Protein AF-A0A7V5SCK8-F1 (afdb_monomer)

Radius of gyration: 16.99 Å; Cα contacts (8 Å, |Δi|>4): 218; chains: 1; bounding box: 42×35×66 Å

Mean predicted aligned error: 6.74 Å

Foldseek 3Di:
DDDPDPPPDPPQQQEEEEEEPPADPVLQPLLVVLCVLLVGGYDYDYDDPDDDLVSLLVVQVSCQRHAYEYADEPNLVCVLSNLVSHDLLREAEYAYAYDPPRDPCNVVCSCVSCPPGRYHYDYHSPSVVSNLVRLVSVCVVPVVSVVSSVVSVVVCVVDPD

Solvent-accessible surface area (backbone atoms only — not comparable to full-atom values): 9305 Å² total; per-residue (Å²): 134,85,82,80,75,83,83,84,70,84,80,71,46,51,33,35,39,37,32,44,86,84,55,65,71,72,66,43,49,53,28,54,50,53,35,54,76,64,68,52,51,62,47,78,46,70,51,63,92,74,80,41,72,72,56,42,40,53,49,27,61,77,45,66,82,19,33,34,41,33,44,32,35,92,61,46,84,51,48,46,60,45,58,71,50,33,59,84,84,40,52,36,35,40,31,36,40,75,52,100,81,52,58,92,61,46,63,60,49,54,53,60,60,40,63,92,55,79,62,45,74,44,55,71,70,33,27,60,56,47,41,54,49,45,46,55,58,43,27,81,76,41,66,70,41,47,57,48,50,50,52,52,54,53,51,50,70,75,53,71,132

Secondary structure (DSSP, 8-state):
-------------SEEEEE-TTS-GGGGHHHHHHHHHTT--EEEEEPPSS--HHHHHHHHHHHTTSEEEEEESGGGGGHHHHHHHS-TTS-EEEEE---TT--TTHHHHHHHHTTTS-EEE--TT-HHHHHHHHHHHHHTT-THHHHHHHHHHHHHHHS--

Nearest PDB structures (foldseek):
  2ywx-assembly1_A  TM=8.558E-01  e=8.120E-05  Methanocaldococcus jannaschii
  3rg8-assembly1_C  TM=7.339E-01  e=2.553E-04  Treponema denticola
  5c5d-assembly1_D  TM=7.367E-01  e=3.893E-04  Treponema 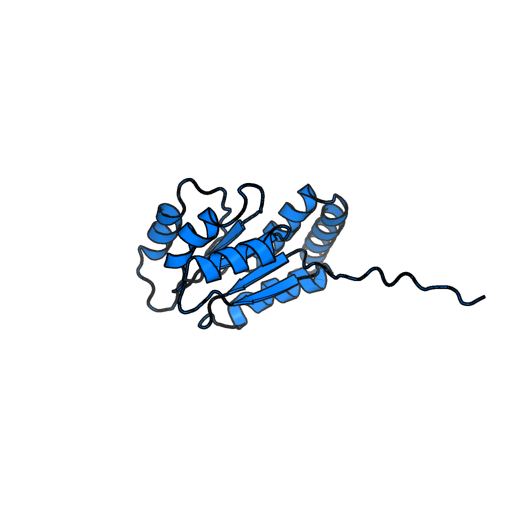denticola ATCC 35405
  7ale-assembly1_A  TM=6.369E-01  e=2.106E-03  Homo sapiens
  1bmt-assembly1_B  TM=4.490E-01  e=9.984E-02  Escherichia coli

pLDDT: mean 85.57, std 13.86, range [37.09, 97.25]

Sequence (161 aa):
MPKTRYLCLMTRSEVVILQEPALDPGALDEVRSILSQMGIVYREETLPALPSLAALHRLAESVSQSVCIVCAGRSAHVLPTLAASISPQQPLIIMPCPGPNAPETYLDTVFDAMRGYPVAYTRPFDAQGAALLAVHLLVGRHPSYADILSAFVQKKYLQPA

Structure (mmCIF, N/CA/C/O backbone):
data_AF-A0A7V5SCK8-F1
#
_entry.id   AF-A0A7V5SCK8-F1
#
loop_
_atom_site.group_PDB
_atom_site.id
_atom_site.type_symbol
_atom_site.label_atom_id
_atom_site.label_alt_id
_atom_site.label_comp_id
_atom_site.label_asym_id
_atom_site.label_entity_id
_atom_site.label_seq_id
_atom_site.pdbx_PDB_ins_code
_atom_site.Cartn_x
_atom_site.Cartn_y
_atom_site.Cartn_z
_atom_site.occupancy
_atom_site.B_iso_or_equiv
_atom_site.auth_seq_id
_atom_site.auth_comp_id
_atom_site.auth_asym_id
_atom_site.auth_atom_id
_atom_site.pdbx_PDB_model_num
ATOM 1 N N . MET A 1 1 ? 9.107 17.103 45.663 1.00 42.25 1 MET A N 1
ATOM 2 C CA . MET A 1 1 ? 9.021 15.906 44.797 1.00 42.25 1 MET A CA 1
ATOM 3 C C . MET A 1 1 ? 8.605 16.347 43.399 1.00 42.25 1 MET A C 1
ATOM 5 O O . MET A 1 1 ? 7.500 16.863 43.269 1.00 42.25 1 MET A O 1
ATOM 9 N N . PRO A 1 2 ? 9.468 16.250 42.377 1.00 42.53 2 PRO A N 1
ATOM 10 C CA . PRO A 1 2 ? 9.085 16.609 41.018 1.00 42.53 2 PRO A CA 1
ATOM 11 C C . PRO A 1 2 ? 8.225 15.493 40.406 1.00 42.53 2 PRO A C 1
ATOM 13 O O . PRO A 1 2 ? 8.567 14.316 40.489 1.00 42.53 2 PRO A O 1
ATOM 16 N N . LYS A 1 3 ? 7.084 15.870 39.816 1.00 41.88 3 LYS A N 1
ATOM 17 C CA . LYS A 1 3 ? 6.218 14.976 39.038 1.00 41.88 3 LYS A CA 1
ATOM 18 C C . LYS A 1 3 ? 6.927 14.631 37.728 1.00 41.88 3 LYS A C 1
ATOM 20 O O . LYS A 1 3 ? 6.998 15.471 36.831 1.00 41.88 3 LYS A O 1
ATOM 25 N N . THR A 1 4 ? 7.436 13.410 37.618 1.00 39.47 4 THR A N 1
ATOM 26 C CA . THR A 1 4 ? 7.935 12.851 36.359 1.00 39.47 4 THR A CA 1
ATOM 27 C C . THR A 1 4 ? 6.775 12.785 35.369 1.00 39.47 4 THR A C 1
ATOM 29 O O . THR A 1 4 ? 5.841 12.003 35.534 1.00 39.47 4 THR A O 1
ATOM 32 N N . ARG A 1 5 ? 6.796 13.661 34.362 1.00 41.28 5 ARG A N 1
ATOM 33 C CA . ARG A 1 5 ? 5.895 13.574 33.212 1.00 41.28 5 ARG A CA 1
ATOM 34 C C . ARG A 1 5 ? 6.319 12.350 32.404 1.00 41.28 5 ARG A C 1
ATOM 36 O O . ARG A 1 5 ? 7.431 12.324 31.885 1.00 41.28 5 ARG A O 1
ATOM 43 N N . TYR A 1 6 ? 5.452 11.348 32.313 1.00 38.72 6 TYR A N 1
ATOM 44 C CA . TYR A 1 6 ? 5.615 10.260 31.356 1.00 38.72 6 TYR A CA 1
ATOM 45 C C . TYR A 1 6 ? 5.483 10.850 29.946 1.00 38.72 6 TYR A C 1
ATOM 47 O O . TYR A 1 6 ? 4.380 11.088 29.461 1.00 38.72 6 TYR A O 1
ATOM 55 N N . LEU A 1 7 ? 6.617 11.130 29.305 1.00 37.09 7 LEU A N 1
ATOM 56 C CA . LEU A 1 7 ? 6.711 11.327 27.861 1.00 37.09 7 LEU A CA 1
ATOM 57 C C . LEU A 1 7 ? 6.476 9.965 27.194 1.00 37.09 7 LEU A C 1
ATOM 59 O O . LEU A 1 7 ? 7.408 9.262 26.818 1.00 37.09 7 LEU A O 1
ATOM 63 N N . CYS A 1 8 ? 5.213 9.556 27.102 1.00 40.47 8 CYS A N 1
ATOM 64 C CA . CYS A 1 8 ? 4.800 8.525 26.162 1.00 40.47 8 CYS A CA 1
ATOM 65 C C . CYS A 1 8 ? 4.703 9.207 24.800 1.00 40.47 8 CYS A C 1
ATOM 67 O O . CYS A 1 8 ? 3.715 9.885 24.562 1.00 40.47 8 CYS A O 1
ATOM 69 N N . LEU A 1 9 ? 5.750 9.136 23.975 1.00 39.69 9 LEU A N 1
ATOM 70 C CA . LEU A 1 9 ? 5.723 9.556 22.566 1.00 39.69 9 LEU A CA 1
ATOM 71 C C . LEU A 1 9 ? 6.992 9.053 21.856 1.00 39.69 9 LEU A C 1
ATOM 73 O O . LEU A 1 9 ? 7.838 9.815 21.403 1.00 39.69 9 LEU A O 1
ATOM 77 N N . MET A 1 10 ? 7.126 7.730 21.745 1.00 37.72 10 MET A N 1
ATOM 78 C CA . MET A 1 10 ? 7.675 7.184 20.505 1.00 37.72 10 MET A CA 1
ATOM 79 C C . MET A 1 10 ? 6.491 7.095 19.544 1.00 37.72 10 MET A C 1
ATOM 81 O O . MET A 1 10 ? 5.751 6.114 19.559 1.00 37.72 10 MET A O 1
ATOM 85 N N . THR A 1 11 ? 6.243 8.170 18.795 1.00 50.34 11 THR A N 1
ATOM 86 C CA . THR A 1 11 ? 5.201 8.263 17.762 1.00 50.34 11 THR A CA 1
ATOM 87 C C . THR A 1 11 ? 5.520 7.263 16.660 1.00 50.34 11 THR A C 1
ATOM 89 O O . THR A 1 11 ? 6.209 7.557 15.685 1.00 50.34 11 THR A O 1
ATOM 92 N N . ARG A 1 12 ? 5.058 6.029 16.834 1.00 71.25 12 ARG A N 1
ATOM 93 C CA . ARG A 1 12 ? 5.092 5.030 15.777 1.00 71.25 12 ARG A CA 1
ATOM 94 C C . ARG A 1 12 ? 4.076 5.453 14.723 1.00 71.25 12 ARG A C 1
ATOM 96 O O . ARG A 1 12 ? 2.908 5.620 15.053 1.00 71.25 12 ARG A O 1
ATOM 103 N N . SER A 1 13 ? 4.515 5.655 13.482 1.00 79.12 13 SER A N 1
ATOM 104 C CA . SER A 1 13 ? 3.589 5.989 12.396 1.00 79.12 13 SER A CA 1
ATOM 105 C C . SER A 1 13 ? 2.625 4.828 12.172 1.00 79.12 13 SER A C 1
ATOM 107 O O . SER A 1 13 ? 3.046 3.680 12.011 1.00 79.12 13 SER A O 1
ATOM 109 N N . GLU A 1 14 ? 1.337 5.129 12.158 1.00 91.38 14 GLU A N 1
ATOM 110 C CA . GLU A 1 14 ? 0.260 4.167 11.938 1.00 91.38 14 GLU A CA 1
ATOM 111 C C . GLU A 1 14 ? 0.171 3.801 10.458 1.00 91.38 14 GLU A C 1
ATOM 113 O O . GLU A 1 14 ? -0.026 2.636 10.110 1.00 91.38 14 GLU A O 1
ATOM 118 N N . VAL A 1 15 ? 0.409 4.793 9.597 1.00 95.19 15 VAL A N 1
ATOM 119 C CA . VAL A 1 15 ? 0.482 4.648 8.144 1.00 95.19 15 VAL A CA 1
ATOM 120 C C . VAL A 1 15 ? 1.874 5.042 7.659 1.00 95.19 15 VAL A C 1
ATOM 122 O O . VAL A 1 15 ? 2.454 6.030 8.113 1.00 95.19 15 VAL A O 1
ATOM 125 N N . VAL A 1 16 ? 2.421 4.272 6.724 1.00 95.62 16 VAL A N 1
ATOM 126 C CA . VAL A 1 16 ? 3.634 4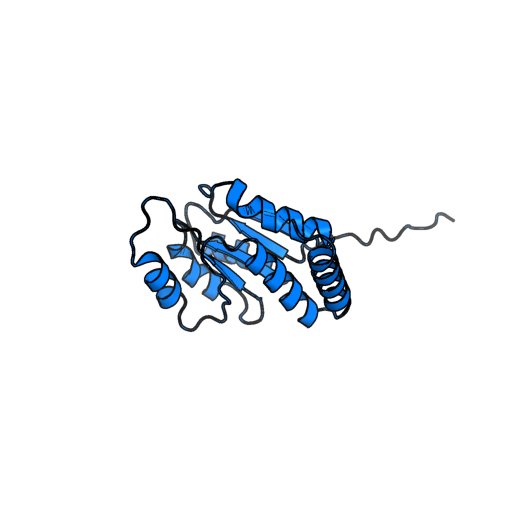.641 5.989 1.00 95.62 16 VAL A CA 1
ATOM 127 C C . VAL A 1 16 ? 3.294 4.721 4.513 1.00 95.62 16 VAL A C 1
ATOM 129 O O . VAL A 1 16 ? 2.776 3.765 3.935 1.00 95.62 16 VAL A O 1
ATOM 132 N N . ILE A 1 17 ? 3.594 5.864 3.910 1.00 95.25 17 ILE A N 1
ATOM 133 C CA . ILE A 1 17 ? 3.422 6.092 2.480 1.00 95.25 17 ILE A CA 1
ATOM 134 C C . ILE A 1 17 ? 4.774 5.840 1.816 1.00 95.25 17 ILE A C 1
ATOM 136 O O . ILE A 1 17 ? 5.729 6.582 2.036 1.00 95.25 17 ILE A O 1
ATOM 140 N N . LEU A 1 18 ? 4.859 4.771 1.033 1.00 93.44 18 LEU A N 1
ATOM 141 C CA . LEU A 1 18 ? 6.016 4.425 0.222 1.00 93.44 18 LEU A CA 1
ATOM 142 C C . LEU A 1 18 ? 5.844 5.045 -1.160 1.00 93.44 18 LEU A C 1
ATOM 144 O O . LEU A 1 18 ? 4.955 4.654 -1.918 1.00 93.44 18 LEU A O 1
ATOM 148 N N . GLN A 1 19 ? 6.695 6.010 -1.486 1.00 91.00 19 GLN A N 1
ATOM 149 C CA . GLN A 1 19 ? 6.638 6.739 -2.751 1.00 91.00 19 GLN A CA 1
ATOM 150 C C . GLN A 1 19 ? 7.902 6.536 -3.569 1.00 91.00 19 GLN A C 1
ATOM 152 O O . GLN A 1 19 ? 8.990 6.359 -3.027 1.00 91.00 19 GLN A O 1
ATOM 157 N N . GLU A 1 20 ? 7.786 6.580 -4.889 1.00 86.06 20 GLU A N 1
ATOM 158 C CA . GLU A 1 20 ? 8.972 6.612 -5.734 1.00 86.06 20 GLU A CA 1
ATOM 159 C C . GLU A 1 20 ? 9.573 8.025 -5.821 1.00 86.06 20 GLU A C 1
ATOM 161 O O . GLU A 1 20 ? 8.830 9.003 -5.769 1.00 86.06 20 GLU A O 1
ATOM 166 N N . PRO A 1 21 ? 10.901 8.166 -6.005 1.00 79.12 21 PRO A N 1
ATOM 167 C CA . PRO A 1 21 ? 11.550 9.480 -6.068 1.00 79.12 21 PRO A CA 1
ATOM 168 C C . PRO A 1 21 ? 11.020 10.407 -7.172 1.00 79.12 21 PRO A C 1
ATOM 170 O O . PRO A 1 21 ? 11.156 11.620 -7.072 1.00 79.12 21 PRO A O 1
ATOM 173 N N . ALA A 1 22 ? 10.484 9.829 -8.249 1.00 79.44 22 ALA A N 1
ATOM 174 C CA . ALA A 1 22 ? 10.016 10.551 -9.430 1.00 79.44 22 ALA A CA 1
ATOM 175 C C . ALA A 1 22 ? 8.489 10.734 -9.465 1.00 79.44 22 ALA A C 1
ATOM 177 O O . ALA A 1 22 ? 7.963 11.156 -10.495 1.00 79.44 22 ALA A O 1
ATOM 178 N N . LEU A 1 23 ? 7.783 10.379 -8.385 1.00 82.88 23 LEU A N 1
ATOM 179 C CA . LEU A 1 23 ? 6.340 10.560 -8.299 1.00 82.88 23 LEU A CA 1
ATOM 180 C C . LEU A 1 23 ? 6.019 12.055 -8.254 1.00 82.88 23 LEU A C 1
ATOM 182 O O . LEU A 1 23 ? 6.694 12.807 -7.551 1.00 82.88 23 LEU A O 1
ATOM 186 N N . ASP A 1 24 ? 4.975 12.471 -8.968 1.00 79.69 24 ASP A N 1
ATOM 187 C CA . ASP A 1 24 ? 4.422 13.814 -8.807 1.00 79.69 24 ASP A CA 1
ATOM 188 C C . ASP A 1 24 ? 3.976 14.002 -7.345 1.00 79.69 24 ASP A C 1
ATOM 190 O O . ASP A 1 24 ? 3.101 13.257 -6.885 1.00 79.69 24 ASP A O 1
ATOM 194 N N . PRO A 1 25 ? 4.537 14.979 -6.606 1.00 74.25 25 PRO A N 1
ATOM 195 C CA . PRO A 1 25 ? 4.131 15.252 -5.235 1.00 74.25 25 PRO A CA 1
ATOM 196 C C . PRO A 1 25 ? 2.619 15.464 -5.088 1.00 74.25 25 PRO A C 1
ATOM 198 O O . PRO A 1 25 ? 2.063 15.078 -4.057 1.00 74.25 25 PRO A O 1
ATOM 201 N N . GLY A 1 26 ? 1.951 16.008 -6.114 1.00 82.44 26 GLY A N 1
ATOM 202 C CA . GLY A 1 26 ? 0.508 16.261 -6.111 1.00 82.44 26 GLY A CA 1
ATOM 203 C C . GLY A 1 26 ? -0.348 14.994 -6.018 1.00 82.44 26 GLY A C 1
ATOM 204 O O . GLY A 1 26 ? -1.443 15.031 -5.459 1.00 82.44 26 GLY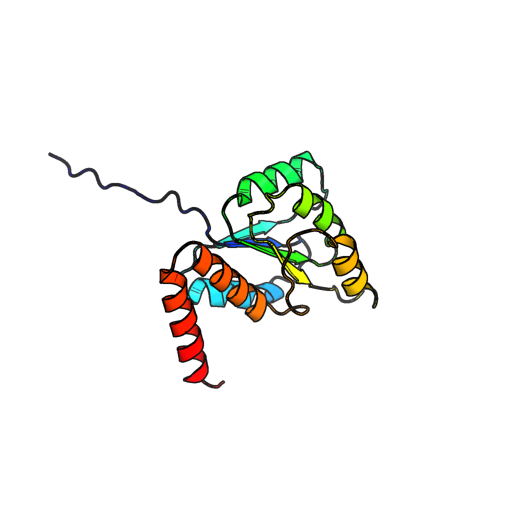 A O 1
ATOM 205 N N . ALA A 1 27 ? 0.168 13.840 -6.458 1.00 83.00 27 ALA A N 1
ATOM 206 C CA . ALA A 1 27 ? -0.549 12.561 -6.390 1.00 83.00 27 ALA A CA 1
ATOM 207 C C . ALA A 1 27 ? -0.829 12.094 -4.947 1.00 83.00 27 ALA A C 1
ATOM 209 O O . ALA A 1 27 ? -1.659 11.213 -4.726 1.00 83.00 27 ALA A O 1
ATOM 210 N N . LEU A 1 28 ? -0.136 12.673 -3.961 1.00 89.81 28 LEU A N 1
ATOM 211 C CA . LEU A 1 28 ? -0.241 12.320 -2.546 1.00 89.81 28 LEU A CA 1
ATOM 212 C C . LEU A 1 28 ? -0.925 13.379 -1.681 1.00 89.81 28 LEU A C 1
ATOM 214 O O . LEU A 1 28 ? -1.190 13.111 -0.507 1.00 89.81 28 LEU A O 1
ATOM 218 N N . ASP A 1 29 ? -1.237 14.556 -2.228 1.00 92.50 29 ASP A N 1
ATOM 219 C CA . ASP A 1 29 ? -1.835 15.654 -1.459 1.00 92.50 29 ASP A CA 1
ATOM 220 C C . ASP A 1 29 ? -3.147 15.241 -0.797 1.00 92.50 29 ASP A C 1
ATOM 222 O O . ASP A 1 29 ? -3.389 15.544 0.374 1.00 92.50 29 ASP A O 1
ATOM 226 N N . GLU A 1 30 ? -3.971 14.485 -1.516 1.00 93.44 30 GLU A N 1
ATOM 227 C CA . GLU A 1 30 ? -5.233 13.999 -0.977 1.00 93.44 30 GLU A CA 1
ATOM 228 C C . GLU A 1 30 ? -5.022 12.946 0.124 1.00 93.44 30 GLU A C 1
ATOM 230 O O . GLU A 1 30 ? -5.693 13.017 1.156 1.00 93.44 30 GLU A O 1
ATOM 235 N N . VAL A 1 31 ? -4.036 12.045 -0.011 1.00 95.56 31 VAL A N 1
ATOM 236 C CA . VAL A 1 31 ? -3.685 11.086 1.057 1.00 95.56 31 VAL A CA 1
ATOM 237 C C . VAL A 1 31 ? -3.270 11.834 2.320 1.00 95.56 31 VAL A C 1
ATOM 239 O O . VAL A 1 31 ? -3.821 11.591 3.397 1.00 95.56 31 VAL A O 1
ATOM 242 N N . ARG A 1 32 ? -2.336 12.784 2.186 1.00 95.44 32 ARG A N 1
ATOM 243 C CA . ARG A 1 32 ? -1.862 13.621 3.294 1.00 95.44 32 ARG A CA 1
ATOM 244 C C . ARG A 1 32 ? -3.012 14.358 3.961 1.00 95.44 32 ARG A C 1
ATOM 246 O O . ARG A 1 32 ? -3.126 14.345 5.188 1.00 95.44 32 ARG A O 1
ATOM 253 N N . SER A 1 33 ? -3.865 14.990 3.158 1.00 95.44 33 SER A N 1
ATOM 254 C CA . SER A 1 33 ?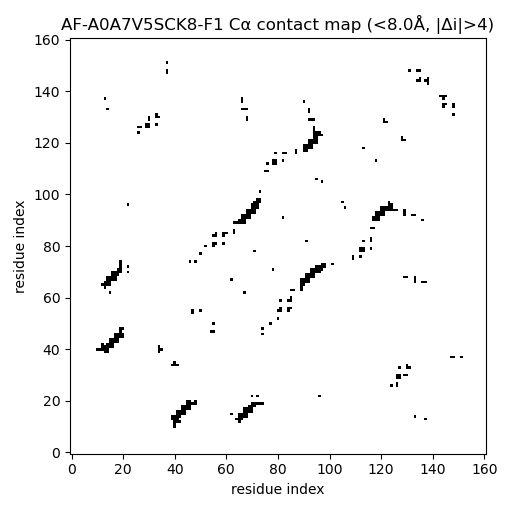 -4.995 15.784 3.633 1.00 95.44 33 SER A CA 1
ATOM 255 C C . SER A 1 33 ? -5.975 14.934 4.437 1.00 95.44 33 SER A C 1
ATOM 257 O O . SER A 1 33 ? -6.31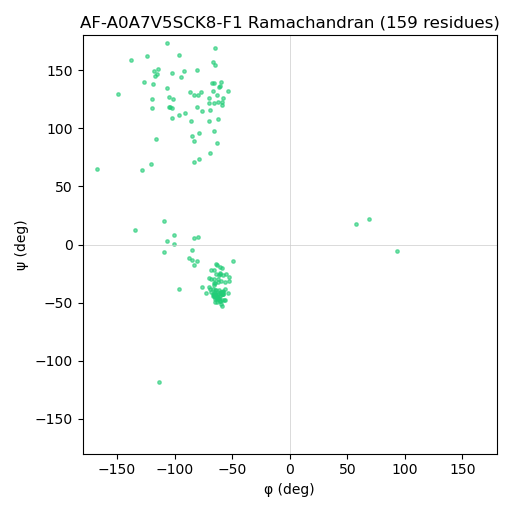8 15.300 5.560 1.00 95.44 33 SER A O 1
ATOM 259 N N . ILE A 1 34 ? -6.373 13.769 3.922 1.00 95.56 34 ILE A N 1
ATOM 260 C CA . ILE A 1 34 ? -7.332 12.879 4.589 1.00 95.56 34 ILE A CA 1
ATOM 261 C C . ILE A 1 34 ? -6.760 12.336 5.898 1.00 95.56 34 ILE A C 1
ATOM 263 O O . ILE A 1 34 ? -7.413 12.447 6.937 1.00 95.56 34 ILE A O 1
ATOM 267 N N . LEU A 1 35 ? -5.535 11.800 5.874 1.00 96.38 35 LEU A N 1
ATOM 268 C CA . LEU A 1 35 ? -4.899 11.259 7.078 1.00 96.38 35 LEU A CA 1
ATOM 269 C C . LEU A 1 35 ? -4.724 12.345 8.149 1.00 96.38 35 LEU A C 1
ATOM 271 O O . LEU A 1 35 ? -5.023 12.106 9.318 1.00 96.38 35 LEU A O 1
ATOM 275 N N . SER A 1 36 ? -4.341 13.562 7.748 1.00 95.25 36 SER A N 1
ATOM 276 C CA . SER A 1 36 ? -4.205 14.702 8.667 1.00 95.25 36 SER A CA 1
ATOM 277 C C . SER A 1 36 ? -5.553 15.147 9.244 1.00 95.25 36 SER A C 1
ATOM 279 O O . SER A 1 36 ? -5.648 15.399 10.442 1.00 95.25 36 SER A O 1
ATOM 281 N N . GLN A 1 37 ? -6.612 15.208 8.427 1.00 93.88 37 GLN A N 1
ATOM 282 C CA . GLN A 1 37 ? -7.966 15.557 8.883 1.00 93.88 37 GLN A CA 1
ATOM 283 C C . GLN A 1 37 ? -8.528 14.548 9.891 1.00 93.88 37 GLN A C 1
ATOM 285 O O . GLN A 1 37 ? -9.288 14.927 10.780 1.00 93.88 37 GLN A O 1
ATOM 290 N N . MET A 1 38 ? -8.151 13.278 9.755 1.00 94.50 38 MET A N 1
ATOM 291 C CA . MET A 1 38 ? -8.513 12.202 10.677 1.00 94.50 38 MET A CA 1
ATOM 292 C C . MET A 1 38 ? -7.579 12.098 11.894 1.00 94.50 38 MET A C 1
ATOM 294 O O . MET A 1 38 ? -7.831 11.282 12.778 1.00 94.50 38 MET A O 1
ATOM 298 N N . GLY A 1 39 ? -6.511 12.902 11.958 1.00 93.94 39 GLY A N 1
ATOM 299 C CA . GLY A 1 39 ? -5.531 12.864 13.046 1.00 93.94 39 GLY A CA 1
ATOM 300 C C . GLY A 1 39 ? -4.661 11.603 13.070 1.00 93.94 39 GLY A C 1
ATOM 301 O O . GLY A 1 39 ? -4.125 11.267 14.122 1.00 93.94 39 GLY A O 1
ATOM 302 N N . ILE A 1 40 ? -4.526 10.906 11.938 1.00 94.81 40 ILE A N 1
ATOM 303 C CA . ILE A 1 40 ? -3.719 9.687 11.812 1.00 94.81 40 ILE A CA 1
ATOM 304 C C . ILE A 1 40 ? -2.247 10.067 11.671 1.00 94.81 40 ILE A C 1
ATOM 306 O O . ILE A 1 40 ? -1.884 10.864 10.803 1.00 94.81 40 ILE A O 1
ATOM 310 N N . VAL A 1 41 ? -1.375 9.475 12.487 1.00 94.19 41 VAL A N 1
ATOM 311 C CA . VAL A 1 41 ? 0.071 9.694 12.397 1.00 94.19 41 VAL A CA 1
ATOM 312 C C . VAL A 1 41 ? 0.621 8.910 11.211 1.00 94.19 41 VAL A C 1
ATOM 314 O O . VAL A 1 41 ? 0.651 7.677 11.219 1.00 94.19 41 VAL A O 1
ATOM 317 N N . TYR A 1 42 ? 1.127 9.618 10.207 1.00 95.25 42 TYR A N 1
ATOM 318 C CA . TYR A 1 42 ? 1.781 9.012 9.053 1.00 95.25 42 TYR A CA 1
ATOM 319 C C . TYR A 1 42 ? 3.194 9.552 8.850 1.00 95.25 42 TYR A C 1
ATOM 321 O O . TYR A 1 42 ? 3.570 10.595 9.385 1.00 95.25 42 TYR A O 1
ATOM 329 N N . ARG A 1 43 ? 3.992 8.816 8.079 1.00 94.19 43 ARG A N 1
ATOM 330 C CA . ARG A 1 43 ? 5.250 9.311 7.514 1.00 94.19 43 ARG A CA 1
ATOM 331 C C . ARG A 1 43 ? 5.387 8.851 6.074 1.00 94.19 43 ARG A C 1
ATOM 333 O O . ARG A 1 43 ? 4.783 7.855 5.675 1.00 94.19 43 ARG A O 1
ATOM 340 N N . GLU A 1 44 ? 6.211 9.559 5.326 1.00 93.00 44 GLU A N 1
ATOM 341 C CA . GLU A 1 44 ? 6.541 9.212 3.953 1.00 93.00 44 GLU A CA 1
ATOM 342 C C . GLU A 1 44 ? 7.966 8.662 3.904 1.00 93.00 44 GLU A C 1
ATOM 344 O O . GLU A 1 44 ? 8.876 9.221 4.517 1.00 93.00 44 GLU A O 1
ATOM 349 N N . GLU A 1 45 ? 8.162 7.565 3.182 1.00 91.62 45 GLU A N 1
ATOM 350 C CA . GLU A 1 45 ? 9.480 7.011 2.891 1.00 91.62 45 GLU A CA 1
ATOM 351 C C . GLU A 1 45 ? 9.620 6.829 1.381 1.00 91.62 45 GLU A C 1
ATOM 353 O O . GLU A 1 45 ? 8.687 6.426 0.683 1.00 91.62 45 GLU A O 1
ATOM 358 N N . THR A 1 46 ? 10.800 7.144 0.857 1.00 88.44 46 THR A N 1
ATOM 359 C CA . THR A 1 46 ? 11.080 6.963 -0.563 1.00 88.44 46 THR A CA 1
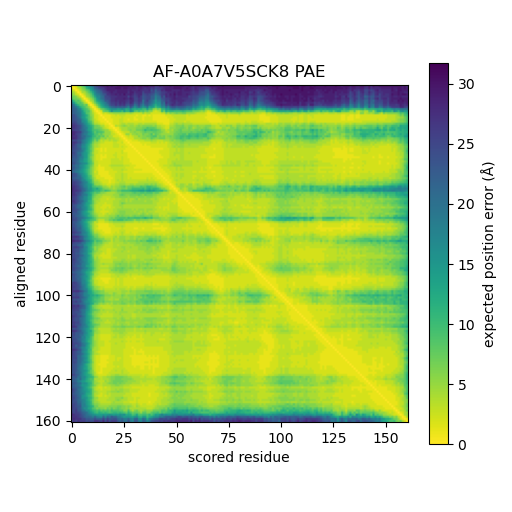ATOM 360 C C . THR A 1 46 ? 11.562 5.538 -0.813 1.00 88.44 46 THR A C 1
ATOM 362 O O . THR A 1 46 ? 12.477 5.052 -0.145 1.00 88.44 46 THR A O 1
ATOM 365 N N . LEU A 1 47 ? 10.982 4.869 -1.807 1.00 86.56 47 LEU A N 1
ATOM 366 C CA . LEU A 1 47 ? 11.475 3.590 -2.296 1.00 86.56 47 LEU A CA 1
ATOM 367 C C . LEU A 1 47 ? 12.919 3.745 -2.804 1.00 86.56 47 LEU A C 1
ATOM 369 O O . LEU A 1 47 ? 13.247 4.744 -3.453 1.00 86.56 47 LEU A O 1
ATOM 373 N N . PRO A 1 48 ? 13.799 2.766 -2.539 1.00 79.81 48 PRO A N 1
ATOM 374 C CA . PRO A 1 48 ? 15.184 2.843 -2.974 1.00 79.81 48 PRO A CA 1
ATOM 375 C C . PRO A 1 48 ? 15.260 2.885 -4.505 1.00 79.81 48 PRO A C 1
ATOM 377 O O . PRO A 1 48 ? 14.814 1.959 -5.177 1.00 79.81 48 PRO A O 1
ATOM 380 N N . ALA A 1 49 ? 15.880 3.937 -5.049 1.00 71.06 49 ALA A N 1
ATOM 381 C CA . ALA A 1 49 ? 16.081 4.097 -6.494 1.00 71.06 49 ALA A CA 1
ATOM 382 C C . ALA A 1 49 ? 16.911 2.953 -7.107 1.00 71.06 49 ALA A C 1
ATOM 384 O O . ALA A 1 49 ? 16.714 2.580 -8.260 1.00 71.06 49 ALA A O 1
ATOM 385 N N . LEU A 1 50 ? 17.830 2.395 -6.314 1.00 78.44 50 LEU A N 1
ATOM 386 C CA . LEU A 1 50 ? 18.588 1.185 -6.617 1.00 78.44 50 LEU A CA 1
ATOM 387 C C . LEU A 1 50 ? 18.203 0.118 -5.584 1.00 78.44 50 LEU A C 1
ATOM 389 O O . LEU A 1 50 ? 18.792 0.076 -4.496 1.00 78.44 50 LEU A O 1
ATOM 393 N N . PRO A 1 51 ? 17.181 -0.706 -5.865 1.00 75.00 51 PRO A N 1
ATOM 394 C CA . PRO A 1 51 ? 16.724 -1.712 -4.923 1.00 75.00 51 PRO A CA 1
ATOM 395 C C . PRO A 1 51 ? 17.816 -2.767 -4.721 1.00 75.00 51 PRO A C 1
ATOM 397 O O . PRO A 1 51 ? 18.245 -3.442 -5.653 1.00 75.00 51 PRO A O 1
ATOM 400 N N . SER A 1 52 ? 18.253 -2.930 -3.475 1.00 84.00 52 SER A N 1
ATOM 401 C CA . SER A 1 52 ? 19.002 -4.107 -3.029 1.00 84.00 52 SER A CA 1
ATOM 402 C C . SER A 1 52 ? 18.158 -4.859 -2.013 1.00 84.00 52 SER A C 1
ATOM 404 O O . SER A 1 52 ? 17.384 -4.237 -1.282 1.00 84.00 52 SER A O 1
ATOM 406 N N . LEU A 1 53 ? 18.330 -6.180 -1.914 1.00 81.25 53 LEU A N 1
ATOM 407 C CA . LEU A 1 53 ? 17.633 -6.979 -0.900 1.00 81.25 53 LEU A CA 1
ATOM 408 C C . LEU A 1 53 ? 17.859 -6.412 0.507 1.00 81.25 53 LEU A C 1
ATOM 410 O O . LEU A 1 53 ? 16.912 -6.258 1.264 1.00 81.25 53 LEU A O 1
ATOM 414 N N . ALA A 1 54 ? 19.084 -5.991 0.830 1.00 86.06 54 ALA A N 1
ATOM 415 C CA . ALA A 1 54 ? 19.394 -5.378 2.120 1.00 86.06 54 ALA A CA 1
ATOM 416 C C . ALA A 1 54 ? 18.690 -4.025 2.346 1.00 86.06 54 ALA A C 1
ATOM 418 O O . ALA A 1 54 ? 18.372 -3.678 3.483 1.00 86.06 54 ALA A O 1
ATOM 419 N N . ALA A 1 55 ? 18.468 -3.224 1.299 1.00 85.19 55 ALA A N 1
ATOM 420 C CA . ALA A 1 55 ? 17.698 -1.984 1.417 1.00 85.19 55 ALA A CA 1
ATOM 421 C C . ALA A 1 55 ? 16.200 -2.268 1.600 1.00 85.19 55 ALA A C 1
ATOM 423 O O . ALA A 1 55 ? 15.567 -1.648 2.448 1.00 85.19 55 ALA A O 1
ATOM 424 N N . LEU A 1 56 ? 15.657 -3.235 0.857 1.00 85.31 56 LEU A N 1
ATOM 425 C CA . LEU A 1 56 ? 14.247 -3.619 0.943 1.00 85.31 56 LEU A CA 1
ATOM 426 C C . LEU A 1 56 ? 13.913 -4.327 2.259 1.00 85.31 56 LEU A C 1
ATOM 428 O O . LEU A 1 56 ? 12.869 -4.047 2.834 1.00 85.31 56 LEU A O 1
ATOM 432 N N . HIS A 1 57 ? 14.812 -5.157 2.792 1.00 85.50 57 HIS A N 1
ATOM 433 C CA . HIS A 1 57 ? 14.653 -5.746 4.123 1.00 85.50 57 HIS A CA 1
ATOM 434 C C . HIS A 1 57 ? 14.650 -4.683 5.222 1.00 85.50 57 HIS A C 1
ATOM 436 O O . HIS A 1 57 ? 13.755 -4.686 6.059 1.00 85.50 57 HIS A O 1
ATOM 442 N N . ARG A 1 58 ? 15.584 -3.724 5.184 1.00 86.94 58 ARG A N 1
ATOM 443 C CA . ARG A 1 58 ? 15.595 -2.608 6.148 1.00 86.94 58 ARG A CA 1
ATOM 444 C C . ARG A 1 58 ? 14.330 -1.758 6.065 1.00 86.94 58 ARG A C 1
ATOM 446 O O . ARG A 1 58 ? 13.812 -1.339 7.095 1.00 86.94 58 ARG A O 1
ATOM 453 N N . LEU A 1 59 ? 13.826 -1.528 4.852 1.00 87.62 59 LEU A N 1
ATOM 454 C CA . LEU A 1 59 ? 12.549 -0.855 4.647 1.00 87.62 59 LEU A CA 1
ATOM 455 C C . LEU A 1 59 ? 11.398 -1.673 5.247 1.00 87.62 59 LEU A C 1
ATOM 457 O O . LEU A 1 59 ? 10.619 -1.146 6.028 1.00 87.62 59 LEU A O 1
ATOM 461 N N . ALA A 1 60 ? 11.314 -2.972 4.953 1.00 86.38 60 ALA A N 1
ATOM 462 C CA . ALA A 1 60 ? 10.283 -3.853 5.501 1.00 86.38 60 ALA A CA 1
ATOM 463 C C . ALA A 1 60 ? 10.296 -3.887 7.042 1.00 86.38 60 ALA A C 1
ATOM 465 O O . ALA A 1 60 ? 9.244 -3.832 7.680 1.00 86.38 60 ALA A O 1
ATOM 466 N N . GLU A 1 61 ? 11.480 -3.902 7.655 1.00 86.06 61 GLU A N 1
ATOM 467 C CA . GLU A 1 61 ? 11.641 -3.811 9.109 1.00 86.06 61 GLU A CA 1
ATOM 468 C C . GLU A 1 61 ? 11.141 -2.468 9.664 1.00 86.06 61 GLU A C 1
ATOM 470 O O . GLU A 1 61 ? 10.416 -2.455 10.669 1.00 86.06 61 GLU A O 1
ATOM 475 N N . SER A 1 62 ? 11.459 -1.349 8.994 1.00 85.94 62 SER A N 1
ATOM 476 C CA . SER A 1 62 ? 11.024 -0.005 9.411 1.00 85.94 62 SER A CA 1
ATOM 477 C C . SER A 1 62 ? 9.497 0.138 9.395 1.00 85.94 62 SER A C 1
ATOM 479 O O . SER A 1 62 ? 8.929 0.872 10.215 1.00 85.94 62 SER A O 1
ATOM 481 N N . VAL A 1 63 ? 8.817 -0.600 8.512 1.00 87.31 63 VAL A N 1
ATOM 482 C CA . VAL A 1 63 ? 7.362 -0.528 8.320 1.00 87.31 63 VAL A CA 1
ATOM 483 C C . VAL A 1 63 ? 6.561 -1.650 8.995 1.00 87.31 63 VAL A C 1
ATOM 485 O O . VAL A 1 63 ? 5.334 -1.620 8.944 1.00 87.31 63 VAL A O 1
ATOM 488 N N . SER A 1 64 ? 7.222 -2.577 9.697 1.00 78.62 64 SER A N 1
ATOM 489 C CA . SER A 1 64 ? 6.697 -3.855 10.236 1.00 78.62 64 SER A CA 1
ATOM 490 C C . SER A 1 64 ? 5.376 -3.838 11.031 1.00 78.62 64 SER A C 1
ATOM 492 O O . SER A 1 64 ? 4.787 -4.890 11.275 1.00 78.62 64 SER A O 1
ATOM 494 N N . GLN A 1 65 ? 4.889 -2.675 11.469 1.00 82.81 65 GLN A N 1
ATOM 495 C CA . GLN A 1 65 ? 3.607 -2.539 12.178 1.00 82.81 65 GLN A CA 1
ATOM 496 C C . GLN A 1 65 ? 2.741 -1.390 11.665 1.00 82.81 65 GLN A C 1
ATOM 498 O O . GLN A 1 65 ? 1.758 -1.027 12.305 1.00 82.81 65 GLN A O 1
ATOM 503 N N . SER A 1 66 ? 3.071 -0.803 10.526 1.00 91.50 66 SER A N 1
ATOM 504 C CA . SER A 1 66 ? 2.269 0.246 9.905 1.00 91.50 66 SER A CA 1
ATOM 505 C C . SER A 1 66 ? 1.347 -0.371 8.853 1.00 91.50 66 SER A C 1
ATOM 507 O O . SER A 1 66 ? 1.511 -1.529 8.465 1.00 91.50 66 SER A O 1
ATOM 509 N N . VAL A 1 67 ? 0.316 0.355 8.442 1.00 94.75 67 VAL A N 1
ATOM 510 C CA . VAL A 1 67 ? -0.359 0.085 7.169 1.00 94.75 67 VAL A CA 1
ATOM 511 C C . VAL A 1 67 ? 0.453 0.781 6.086 1.00 94.75 67 VAL A C 1
ATOM 513 O O . VAL A 1 67 ? 0.778 1.960 6.226 1.00 94.75 67 VAL A O 1
ATOM 516 N N . CYS A 1 68 ? 0.820 0.063 5.031 1.00 95.44 68 CYS A N 1
ATOM 517 C CA . CYS A 1 68 ? 1.648 0.615 3.967 1.00 95.44 68 CYS A CA 1
ATOM 518 C C . CYS A 1 68 ? 0.804 0.978 2.756 1.00 95.44 68 CYS A C 1
ATOM 520 O O . CYS A 1 68 ? 0.119 0.118 2.210 1.00 95.44 68 CYS A O 1
ATOM 522 N N . ILE A 1 69 ? 0.901 2.226 2.310 1.00 96.19 69 ILE A N 1
ATOM 523 C CA . ILE A 1 69 ? 0.389 2.662 1.010 1.00 96.19 69 ILE A CA 1
ATOM 524 C C . ILE A 1 69 ? 1.587 2.780 0.079 1.00 96.19 69 ILE A C 1
ATOM 526 O O . ILE A 1 69 ? 2.476 3.584 0.336 1.00 96.19 69 ILE A O 1
ATOM 530 N N . VAL A 1 70 ? 1.629 1.996 -0.992 1.00 94.38 70 VAL A N 1
ATOM 531 C CA . VAL A 1 70 ? 2.688 2.050 -2.000 1.00 94.38 70 VAL A CA 1
ATOM 532 C C . VAL A 1 70 ? 2.168 2.730 -3.248 1.00 94.38 70 VAL A C 1
ATOM 534 O O . VAL A 1 70 ? 1.254 2.230 -3.901 1.00 94.38 70 VAL A O 1
ATOM 537 N N . CYS A 1 71 ? 2.790 3.848 -3.597 1.00 93.31 71 CYS A N 1
ATOM 538 C CA . CYS A 1 71 ? 2.549 4.547 -4.850 1.00 93.31 71 CYS A CA 1
ATOM 539 C C . CYS A 1 71 ? 3.427 3.915 -5.921 1.00 93.31 71 CYS A C 1
ATOM 541 O O . CYS A 1 71 ? 4.611 4.234 -6.061 1.00 93.31 71 CYS A O 1
ATOM 543 N N . ALA A 1 72 ? 2.857 2.953 -6.633 1.00 89.62 72 ALA A N 1
ATOM 544 C CA . ALA A 1 72 ? 3.575 2.192 -7.633 1.00 89.62 72 ALA A CA 1
ATOM 545 C C . ALA A 1 72 ? 3.542 2.947 -8.957 1.00 89.62 72 ALA A C 1
ATOM 547 O O . ALA A 1 72 ? 2.505 2.977 -9.598 1.00 89.62 72 ALA A O 1
ATOM 548 N N . GLY A 1 73 ? 4.658 3.544 -9.371 1.00 87.38 73 GLY A N 1
ATOM 549 C CA . GLY A 1 73 ? 4.818 4.108 -10.712 1.00 87.38 73 GLY A CA 1
ATOM 550 C C . GLY A 1 73 ? 5.856 3.331 -11.512 1.00 87.38 73 GLY A C 1
ATOM 551 O O . GLY A 1 73 ? 5.710 2.124 -11.733 1.00 87.38 73 GLY A O 1
ATOM 552 N N . ARG A 1 74 ? 6.947 3.988 -11.912 1.00 82.81 74 ARG A N 1
ATOM 553 C CA . ARG A 1 74 ? 8.091 3.353 -12.607 1.00 82.81 74 ARG A CA 1
ATOM 554 C C . ARG A 1 74 ? 8.776 2.274 -11.762 1.00 82.81 74 ARG A C 1
ATOM 556 O O . ARG A 1 74 ? 9.361 1.325 -12.288 1.00 82.81 74 ARG A O 1
ATOM 563 N N . SER A 1 75 ? 8.675 2.404 -10.448 1.00 81.44 75 SER A N 1
ATOM 564 C CA . SER A 1 75 ? 9.274 1.510 -9.460 1.00 81.44 75 SER A CA 1
ATOM 565 C C . SER A 1 75 ? 8.420 0.275 -9.188 1.00 81.44 75 SER A C 1
ATOM 567 O O . SER A 1 75 ? 8.779 -0.529 -8.341 1.00 81.44 75 SER A O 1
ATOM 569 N N . ALA A 1 76 ? 7.319 0.068 -9.918 1.00 86.00 76 ALA A N 1
ATOM 570 C CA . ALA A 1 76 ? 6.441 -1.091 -9.749 1.00 86.00 76 ALA A CA 1
ATOM 571 C C . ALA A 1 76 ? 7.167 -2.451 -9.801 1.00 86.00 76 ALA A C 1
ATOM 573 O O . ALA A 1 76 ? 6.751 -3.406 -9.152 1.00 86.00 76 ALA A O 1
ATOM 574 N N . HIS A 1 77 ? 8.294 -2.531 -10.509 1.00 84.25 77 HIS A N 1
ATOM 575 C CA . HIS A 1 77 ? 9.131 -3.729 -10.565 1.00 84.25 77 HIS A CA 1
ATOM 576 C C . HIS A 1 77 ? 9.698 -4.167 -9.196 1.00 84.25 77 HIS A C 1
ATOM 578 O O . HIS A 1 77 ? 10.087 -5.322 -9.051 1.00 84.25 77 HIS A O 1
ATOM 584 N N . VAL A 1 78 ? 9.751 -3.283 -8.187 1.00 87.06 78 VAL A N 1
ATOM 585 C CA . VAL A 1 78 ? 10.251 -3.617 -6.836 1.00 87.06 78 VAL A CA 1
ATOM 586 C C . VAL A 1 78 ? 9.185 -4.230 -5.929 1.00 87.06 78 VAL A C 1
ATOM 588 O O . VAL A 1 78 ? 9.526 -4.770 -4.875 1.00 87.06 78 VAL A O 1
ATOM 591 N N . LEU A 1 79 ? 7.907 -4.146 -6.315 1.00 89.19 79 LEU A N 1
ATOM 592 C CA . LEU A 1 79 ? 6.781 -4.569 -5.481 1.00 89.19 79 LEU A CA 1
ATOM 593 C C . LEU A 1 79 ? 6.841 -6.046 -5.066 1.00 89.19 79 LEU A C 1
ATOM 595 O O . LEU A 1 79 ? 6.604 -6.297 -3.885 1.00 89.19 79 LEU A O 1
ATOM 599 N N . PRO A 1 80 ? 7.197 -7.015 -5.938 1.00 88.69 80 PRO A N 1
ATOM 600 C CA . PRO A 1 80 ? 7.218 -8.424 -5.539 1.00 88.69 80 PRO A CA 1
ATOM 601 C C . PRO A 1 80 ? 8.262 -8.685 -4.457 1.00 88.69 80 PRO A C 1
ATOM 603 O O . PRO A 1 80 ? 7.994 -9.357 -3.465 1.00 88.69 80 PRO A O 1
ATOM 606 N N . THR A 1 81 ? 9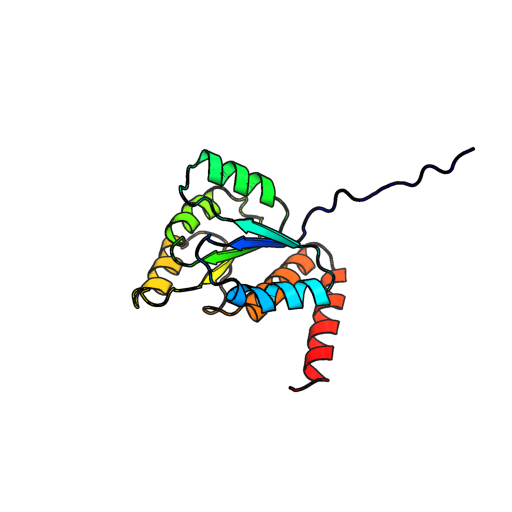.445 -8.087 -4.607 1.00 88.50 81 THR A N 1
ATOM 607 C CA . THR A 1 81 ? 10.519 -8.197 -3.619 1.00 88.50 81 THR A CA 1
ATOM 608 C C . THR A 1 81 ? 10.123 -7.531 -2.307 1.00 88.50 81 THR A C 1
ATOM 610 O O . THR A 1 81 ? 10.312 -8.119 -1.249 1.00 88.50 81 THR A O 1
ATOM 613 N N . LEU A 1 82 ? 9.521 -6.337 -2.361 1.00 89.00 82 LEU A N 1
ATOM 614 C CA . LEU A 1 82 ? 9.004 -5.656 -1.174 1.00 89.00 82 LEU A CA 1
ATOM 615 C C . LEU A 1 82 ? 7.946 -6.506 -0.454 1.00 89.00 82 LEU A C 1
ATOM 617 O O . LEU A 1 82 ? 8.031 -6.687 0.757 1.00 89.00 82 LEU A O 1
ATOM 621 N N . ALA A 1 83 ? 6.982 -7.059 -1.190 1.00 89.62 83 ALA A N 1
ATOM 622 C CA . ALA A 1 83 ? 5.925 -7.897 -0.635 1.00 89.62 83 ALA A CA 1
ATOM 623 C C . ALA A 1 83 ? 6.459 -9.212 -0.057 1.00 89.62 83 ALA A C 1
ATOM 625 O O . ALA A 1 83 ? 5.965 -9.666 0.970 1.00 89.62 83 ALA A O 1
ATOM 626 N N . ALA A 1 84 ? 7.500 -9.791 -0.660 1.00 88.19 84 ALA A N 1
ATOM 627 C CA . ALA A 1 84 ? 8.195 -10.957 -0.121 1.00 88.19 84 ALA A CA 1
ATOM 628 C C . ALA A 1 84 ? 9.009 -10.644 1.146 1.00 88.19 84 ALA A C 1
ATOM 630 O O . ALA A 1 84 ? 9.216 -11.527 1.976 1.00 88.19 84 ALA A O 1
ATOM 631 N N . SER A 1 85 ? 9.490 -9.407 1.295 1.00 87.75 85 SER A N 1
ATOM 632 C CA . SER A 1 85 ? 10.251 -8.965 2.469 1.00 87.75 85 SER A CA 1
ATOM 633 C C . SER A 1 85 ? 9.369 -8.542 3.647 1.00 87.75 85 SER A C 1
ATOM 635 O O . SER A 1 85 ? 9.868 -8.451 4.768 1.00 87.75 85 SER A O 1
ATOM 637 N N . ILE A 1 86 ? 8.088 -8.265 3.409 1.00 87.31 86 ILE A N 1
ATOM 638 C CA . ILE A 1 86 ? 7.129 -7.804 4.414 1.00 87.31 86 ILE A CA 1
ATOM 639 C C . ILE A 1 86 ? 6.385 -8.994 5.047 1.00 87.31 86 ILE A C 1
ATOM 641 O O . ILE A 1 86 ? 6.151 -10.023 4.417 1.00 87.31 86 ILE A O 1
ATOM 645 N N . SER A 1 87 ? 5.995 -8.856 6.320 1.00 86.19 87 SER A N 1
ATOM 646 C CA . SER A 1 87 ? 5.165 -9.856 7.003 1.00 86.19 87 SER A CA 1
ATOM 647 C C . SER A 1 87 ? 3.812 -10.030 6.293 1.00 86.19 87 SER A C 1
ATOM 649 O O . SER A 1 87 ? 3.152 -9.027 6.030 1.00 86.19 87 SER A O 1
ATOM 651 N N . PRO A 1 88 ? 3.308 -11.263 6.086 1.00 83.25 88 PRO A N 1
ATOM 652 C CA . PRO A 1 88 ? 1.989 -11.493 5.483 1.00 83.25 88 PRO A CA 1
ATOM 653 C C . PRO A 1 88 ? 0.816 -10.851 6.239 1.00 83.25 88 PRO A C 1
ATOM 655 O O . PRO A 1 88 ? -0.263 -10.681 5.681 1.00 83.25 88 PRO A O 1
ATOM 658 N N . GLN A 1 89 ? 1.005 -10.523 7.522 1.00 83.94 89 GLN A N 1
ATOM 659 C CA . GLN A 1 89 ? 0.003 -9.847 8.354 1.00 83.94 89 GLN A CA 1
ATOM 660 C C . GLN A 1 89 ? 0.069 -8.320 8.250 1.00 83.94 89 GLN A C 1
ATOM 662 O O . GLN A 1 89 ? -0.811 -7.625 8.761 1.00 83.94 89 GLN A O 1
ATOM 667 N N . GLN A 1 90 ? 1.126 -7.782 7.645 1.00 88.81 90 GLN A N 1
ATOM 668 C CA . GLN A 1 90 ? 1.280 -6.352 7.471 1.00 88.81 90 GLN A CA 1
ATOM 669 C C . GLN A 1 90 ? 0.453 -5.904 6.261 1.00 88.81 90 GLN A C 1
ATOM 671 O O . GLN A 1 90 ? 0.726 -6.338 5.142 1.00 88.81 90 GLN A O 1
ATOM 676 N N . PRO A 1 91 ? -0.540 -5.020 6.450 1.00 92.75 91 PRO A N 1
ATOM 677 C CA . PRO A 1 91 ? -1.400 -4.626 5.352 1.00 92.75 91 PRO A CA 1
ATOM 678 C C . PRO A 1 91 ? -0.646 -3.757 4.344 1.00 92.75 91 PRO A C 1
ATOM 680 O O . PRO A 1 91 ? -0.063 -2.729 4.708 1.00 92.75 91 PRO A O 1
ATOM 683 N N . LEU A 1 92 ? -0.693 -4.174 3.079 1.00 94.62 92 LEU A N 1
ATOM 684 C CA . LEU A 1 92 ? -0.056 -3.504 1.954 1.00 94.62 92 LEU A CA 1
ATOM 685 C C . LEU A 1 92 ? -1.120 -3.093 0.933 1.00 94.62 92 LEU A C 1
ATOM 687 O O . LEU A 1 92 ? -1.807 -3.939 0.362 1.00 94.62 92 LEU A O 1
ATOM 691 N N . ILE A 1 93 ? -1.252 -1.789 0.716 1.00 96.50 93 ILE A N 1
ATOM 692 C CA . ILE A 1 93 ? -2.131 -1.184 -0.281 1.00 96.50 93 ILE A CA 1
ATOM 693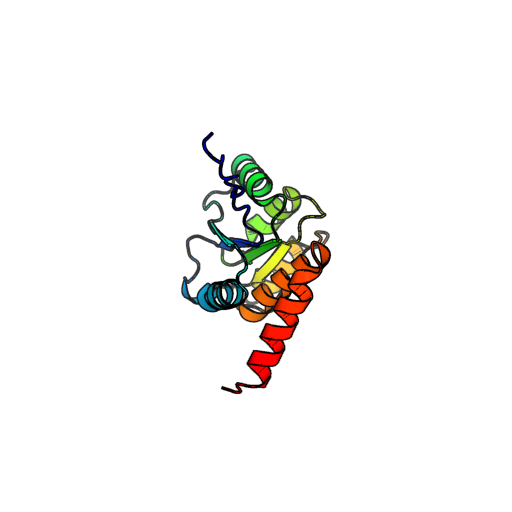 C C . ILE A 1 93 ? -1.260 -0.699 -1.431 1.00 96.50 93 ILE A C 1
ATOM 695 O O . ILE A 1 93 ? -0.327 0.068 -1.216 1.00 96.50 93 ILE A O 1
ATOM 699 N N . ILE A 1 94 ? -1.580 -1.106 -2.650 1.00 95.31 94 ILE A N 1
ATOM 700 C CA . ILE A 1 94 ? -0.936 -0.623 -3.865 1.00 95.31 94 ILE A CA 1
ATOM 701 C C . ILE A 1 94 ? -1.887 0.359 -4.539 1.00 95.31 94 ILE A C 1
ATOM 703 O O . ILE A 1 94 ? -2.987 -0.010 -4.954 1.00 95.31 94 ILE A O 1
ATOM 707 N N . MET A 1 95 ? -1.431 1.602 -4.667 1.00 95.25 95 MET A N 1
ATOM 708 C CA . MET A 1 95 ? -2.043 2.616 -5.513 1.00 95.25 95 MET A CA 1
ATOM 709 C C . MET A 1 95 ? -1.213 2.736 -6.794 1.00 95.25 95 MET A C 1
ATOM 711 O O . MET A 1 95 ? -0.081 3.229 -6.738 1.00 95.25 95 MET A O 1
ATOM 715 N N . PRO A 1 96 ? -1.723 2.270 -7.946 1.00 93.50 96 PRO A N 1
ATOM 716 C CA . PRO A 1 96 ? -1.028 2.434 -9.213 1.00 93.50 96 PRO A CA 1
ATOM 717 C C . PRO A 1 96 ? -0.963 3.915 -9.607 1.00 93.50 96 PRO A C 1
ATOM 719 O O . PRO A 1 96 ? -1.971 4.615 -9.621 1.00 93.50 96 PRO A O 1
ATOM 722 N N . CYS A 1 97 ? 0.220 4.371 -9.985 1.00 91.56 97 CYS A N 1
ATOM 723 C CA . CYS A 1 97 ? 0.528 5.722 -10.437 1.00 91.56 97 CYS A CA 1
ATOM 724 C C . CYS A 1 97 ? 1.268 5.638 -11.785 1.00 91.56 97 CYS A C 1
ATOM 726 O O . CYS A 1 97 ? 2.457 5.968 -11.856 1.00 91.56 97 CYS A O 1
ATOM 728 N N . PRO A 1 98 ? 0.624 5.128 -12.856 1.00 89.75 98 PRO A N 1
ATOM 729 C CA . PRO A 1 98 ? 1.264 4.996 -14.160 1.00 89.75 98 PRO A CA 1
ATOM 730 C C . PRO A 1 98 ? 1.731 6.363 -14.665 1.00 89.75 98 PRO A C 1
ATOM 732 O O . PRO A 1 98 ? 0.937 7.288 -14.806 1.00 89.75 98 PRO A O 1
ATOM 735 N N . GLY A 1 99 ? 3.025 6.498 -14.954 1.00 85.94 99 GLY A N 1
ATOM 736 C CA . GLY A 1 99 ? 3.548 7.723 -15.554 1.00 85.94 99 GLY A CA 1
ATOM 737 C C . GLY A 1 99 ? 2.991 7.965 -16.969 1.00 85.94 99 GLY A C 1
ATOM 738 O O . GLY A 1 99 ? 2.443 7.046 -17.576 1.00 85.94 99 GLY A O 1
ATOM 739 N N . PRO A 1 100 ? 3.209 9.157 -17.557 1.00 83.62 100 PRO A N 1
ATOM 740 C CA . PRO A 1 100 ? 2.660 9.526 -18.871 1.00 83.62 100 PRO A CA 1
ATOM 741 C C . PRO A 1 100 ? 3.008 8.568 -20.022 1.00 83.62 100 PRO A C 1
ATOM 743 O O . PRO A 1 100 ? 2.272 8.481 -20.995 1.00 83.62 100 PRO A O 1
ATOM 746 N N . ASN A 1 101 ? 4.129 7.849 -19.900 1.00 84.75 101 ASN A N 1
ATOM 747 C CA . ASN A 1 101 ? 4.630 6.901 -20.898 1.00 84.75 101 ASN A CA 1
ATOM 748 C C . ASN A 1 101 ? 4.511 5.439 -20.433 1.00 84.75 101 ASN A C 1
ATOM 750 O O . ASN A 1 101 ? 5.266 4.582 -20.898 1.00 84.75 101 ASN A O 1
ATOM 754 N N . ALA A 1 102 ? 3.653 5.150 -19.451 1.00 85.44 102 ALA A N 1
ATOM 755 C CA . ALA A 1 102 ? 3.414 3.778 -19.027 1.00 85.44 102 ALA A CA 1
ATOM 756 C C . ALA A 1 102 ? 2.734 2.989 -20.165 1.00 85.44 102 ALA A C 1
ATOM 758 O O . ALA A 1 102 ? 1.851 3.530 -20.831 1.00 85.44 102 ALA A O 1
ATOM 759 N N . PRO A 1 103 ? 3.129 1.727 -20.408 1.00 87.31 103 PRO A N 1
ATOM 760 C CA . PRO A 1 103 ? 2.472 0.897 -21.413 1.00 87.31 103 PRO A CA 1
ATOM 761 C C . PRO A 1 103 ? 1.015 0.622 -21.018 1.00 87.31 103 PRO A C 1
ATOM 763 O O . PRO A 1 103 ? 0.695 0.572 -19.832 1.00 87.31 103 PRO A O 1
ATOM 766 N N . GLU A 1 104 ? 0.141 0.361 -21.993 1.00 86.50 104 GLU A N 1
ATOM 767 C CA . GLU A 1 104 ? -1.265 0.002 -21.725 1.00 86.50 104 GLU A CA 1
ATOM 768 C C . GLU A 1 104 ? -1.386 -1.231 -20.810 1.00 86.50 104 GLU A C 1
ATOM 770 O O . GLU A 1 104 ? -2.259 -1.297 -19.950 1.00 86.50 104 GLU A O 1
ATOM 775 N N . THR A 1 105 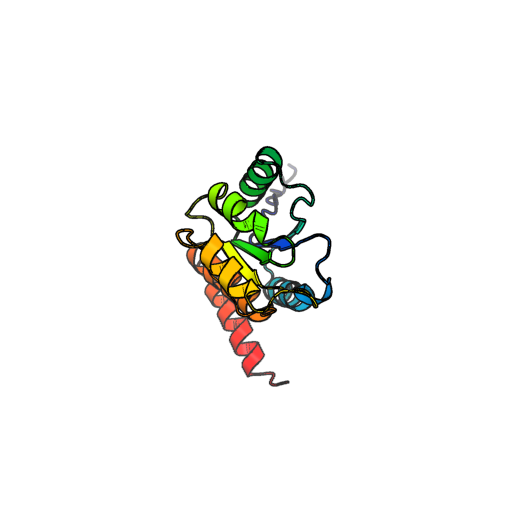? -0.433 -2.163 -20.916 1.00 89.75 105 THR A N 1
ATOM 776 C CA . THR A 1 105 ? -0.335 -3.385 -20.101 1.00 89.75 105 THR A CA 1
ATOM 777 C C . THR A 1 105 ? 0.257 -3.158 -18.706 1.00 89.75 105 THR A C 1
ATOM 779 O O . THR A 1 105 ? 0.552 -4.117 -17.989 1.00 89.75 105 THR A O 1
ATOM 782 N N . TYR A 1 106 ? 0.500 -1.907 -18.305 1.00 90.00 106 TYR A N 1
ATOM 783 C CA . TYR A 1 106 ? 1.133 -1.584 -17.027 1.00 90.00 106 TYR A CA 1
ATOM 784 C C . TYR A 1 106 ? 0.366 -2.168 -15.837 1.00 90.00 106 TYR A C 1
ATOM 786 O O . TYR A 1 106 ? 0.969 -2.802 -14.972 1.00 90.00 106 TYR A O 1
ATOM 794 N N . LEU A 1 107 ? -0.958 -1.988 -15.805 1.00 91.12 107 LEU A N 1
ATOM 795 C CA . LEU A 1 107 ? -1.786 -2.471 -14.698 1.00 91.12 107 LEU A CA 1
ATOM 796 C C . LEU A 1 107 ? -1.789 -3.998 -14.628 1.00 91.12 107 LEU A C 1
ATOM 798 O O . LEU A 1 107 ? -1.582 -4.544 -13.548 1.00 91.12 107 LEU A O 1
ATOM 802 N N . ASP A 1 108 ? -1.918 -4.671 -15.774 1.00 90.94 108 ASP A N 1
ATOM 803 C CA . ASP A 1 108 ? -1.840 -6.134 -15.851 1.00 90.94 108 ASP A CA 1
ATOM 804 C C . ASP A 1 108 ? -0.494 -6.638 -15.322 1.00 90.94 108 ASP A C 1
ATOM 806 O O . ASP A 1 108 ? -0.442 -7.559 -14.512 1.00 90.94 108 ASP A O 1
ATOM 810 N N . THR A 1 109 ? 0.597 -5.956 -15.684 1.00 89.00 109 THR A N 1
ATOM 811 C CA . THR A 1 109 ? 1.947 -6.288 -15.209 1.00 89.00 109 THR A CA 1
ATOM 812 C C . THR A 1 109 ? 2.063 -6.142 -13.689 1.00 89.00 109 THR A C 1
ATOM 814 O O . THR A 1 109 ? 2.656 -6.995 -13.031 1.00 89.00 109 THR A O 1
ATOM 817 N N . VAL A 1 110 ? 1.491 -5.080 -13.111 1.00 90.38 110 VAL A N 1
ATOM 818 C CA . VAL A 1 110 ? 1.471 -4.862 -11.654 1.00 90.38 110 VAL A CA 1
ATOM 819 C C . VAL A 1 110 ? 0.647 -5.934 -10.943 1.00 90.38 110 VAL A C 1
ATOM 821 O O . VAL A 1 110 ? 1.073 -6.439 -9.903 1.00 90.38 110 VAL A O 1
ATOM 824 N N . PHE A 1 111 ? -0.524 -6.284 -11.476 1.00 90.94 111 PHE A N 1
ATOM 825 C CA . PHE A 1 111 ? -1.386 -7.306 -10.885 1.00 90.94 111 PHE A CA 1
ATOM 826 C C . PHE A 1 111 ? -0.753 -8.696 -10.959 1.00 90.94 111 PHE A C 1
ATOM 828 O O . PHE A 1 111 ? -0.742 -9.421 -9.963 1.00 90.94 111 PHE A O 1
ATOM 835 N N . ASP A 1 112 ? -0.172 -9.055 -12.102 1.00 90.25 112 ASP A N 1
ATOM 836 C CA . ASP A 1 112 ? 0.460 -10.357 -12.293 1.00 90.25 112 ASP A CA 1
ATOM 837 C C . ASP A 1 112 ? 1.728 -10.517 -11.454 1.00 90.25 112 ASP A C 1
ATOM 839 O O . ASP A 1 112 ? 1.913 -11.563 -10.830 1.00 90.25 112 ASP A O 1
ATOM 843 N N . ALA A 1 113 ? 2.563 -9.478 -11.358 1.00 88.06 113 ALA A N 1
ATOM 844 C CA . ALA A 1 113 ? 3.788 -9.507 -10.553 1.00 88.06 113 ALA A CA 1
ATOM 845 C C . ALA A 1 113 ? 3.519 -9.753 -9.058 1.00 88.06 113 ALA A C 1
ATOM 847 O O . ALA A 1 113 ? 4.373 -10.259 -8.332 1.00 88.06 113 ALA A O 1
ATOM 848 N N . MET A 1 114 ? 2.324 -9.400 -8.605 1.00 92.19 114 MET A N 1
ATOM 849 C CA . MET A 1 114 ? 1.906 -9.461 -7.211 1.00 92.19 114 MET A CA 1
ATOM 850 C C . MET A 1 114 ? 0.927 -10.603 -6.930 1.00 92.19 114 MET A C 1
ATOM 852 O O . MET A 1 114 ? 0.449 -10.757 -5.801 1.00 92.19 114 MET A O 1
ATOM 856 N N . ARG A 1 115 ? 0.632 -11.430 -7.938 1.00 89.88 115 ARG A N 1
ATOM 857 C CA . ARG A 1 115 ? -0.233 -12.595 -7.788 1.00 89.88 115 ARG A CA 1
ATOM 858 C C . ARG A 1 115 ? 0.334 -13.524 -6.713 1.00 89.88 115 ARG A C 1
ATOM 860 O O . ARG A 1 115 ? 1.478 -13.958 -6.788 1.00 89.88 115 ARG A O 1
ATOM 867 N N . GLY A 1 116 ? -0.495 -13.853 -5.725 1.00 89.00 116 GLY A N 1
ATOM 868 C CA . GLY A 1 116 ? -0.112 -14.711 -4.599 1.00 89.00 116 GLY A CA 1
ATOM 869 C C . GLY A 1 116 ? 0.391 -13.963 -3.361 1.00 89.00 116 GLY A C 1
ATOM 870 O O . GLY A 1 116 ? 0.566 -14.599 -2.324 1.00 89.00 116 GLY A O 1
ATOM 871 N N . TYR A 1 117 ? 0.554 -12.636 -3.421 1.00 90.44 117 TYR A N 1
ATOM 872 C CA . TYR A 1 117 ? 0.826 -11.810 -2.243 1.00 90.44 117 TYR A CA 1
ATOM 873 C C . TYR A 1 117 ? -0.471 -11.218 -1.662 1.00 90.44 117 TYR A C 1
ATOM 875 O O . TYR A 1 117 ? -1.375 -10.860 -2.422 1.00 90.44 117 TYR A O 1
ATOM 883 N N . PRO A 1 118 ? -0.588 -11.086 -0.326 1.00 89.94 118 PRO A N 1
ATOM 884 C CA . PRO A 1 118 ? -1.770 -10.529 0.329 1.00 89.94 118 PRO A CA 1
ATOM 885 C C . PRO A 1 118 ? -1.762 -8.996 0.251 1.00 89.94 118 PRO A C 1
ATOM 887 O O . PRO A 1 118 ? -1.484 -8.302 1.228 1.00 89.94 118 PRO A O 1
ATOM 890 N N . VAL A 1 119 ? -2.043 -8.465 -0.937 1.00 93.19 119 VAL A N 1
ATOM 891 C CA . VAL A 1 119 ? -2.071 -7.024 -1.207 1.00 93.19 119 VAL A CA 1
ATOM 892 C C . VAL A 1 119 ? -3.469 -6.559 -1.583 1.00 93.19 119 VAL A C 1
ATOM 894 O O . VAL A 1 119 ? -4.235 -7.285 -2.216 1.00 93.19 119 VAL A O 1
ATOM 897 N N . ALA A 1 120 ? -3.800 -5.332 -1.199 1.00 94.56 120 ALA A N 1
ATOM 898 C CA . ALA A 1 120 ? -5.009 -4.658 -1.642 1.00 94.56 120 ALA A CA 1
ATOM 899 C C . ALA A 1 120 ? -4.669 -3.637 -2.729 1.00 94.56 120 ALA A C 1
ATOM 901 O O . ALA A 1 120 ? -3.610 -3.014 -2.690 1.00 94.56 120 ALA A O 1
ATOM 902 N N . TYR A 1 121 ? -5.583 -3.434 -3.673 1.00 94.56 121 TYR A N 1
ATOM 903 C CA . TYR A 1 121 ? -5.417 -2.465 -4.751 1.00 94.56 121 TYR A CA 1
ATOM 904 C C . TYR A 1 121 ? -6.466 -1.377 -4.680 1.00 94.56 121 TYR A C 1
ATOM 906 O O . TYR A 1 121 ? -7.630 -1.640 -4.371 1.00 94.56 121 TYR A O 1
ATOM 914 N N . THR A 1 122 ? -6.060 -0.171 -5.050 1.00 95.56 122 THR A N 1
ATOM 915 C CA . THR A 1 122 ? -6.985 0.902 -5.409 1.00 95.56 122 THR A CA 1
ATOM 916 C C . THR A 1 122 ? -6.981 1.126 -6.914 1.00 95.56 122 THR A C 1
ATOM 918 O O . THR A 1 122 ? -6.210 0.511 -7.659 1.00 95.56 122 THR A O 1
ATOM 921 N N . ARG A 1 123 ? -7.884 1.990 -7.389 1.00 92.69 123 ARG A N 1
ATOM 922 C CA . ARG A 1 123 ? -7.845 2.435 -8.784 1.00 92.69 123 ARG A CA 1
ATOM 923 C C . ARG A 1 123 ? -6.582 3.278 -9.019 1.00 92.69 123 ARG A C 1
ATOM 925 O O . ARG A 1 123 ? -6.043 3.846 -8.066 1.00 92.69 123 ARG A O 1
ATOM 932 N N . PRO A 1 124 ? -6.112 3.394 -10.272 1.00 92.00 124 PRO A N 1
ATOM 933 C CA . PRO A 1 124 ? -4.999 4.278 -10.582 1.00 92.00 124 PRO A CA 1
ATOM 934 C C . PRO A 1 124 ? -5.265 5.702 -10.084 1.00 92.00 124 PRO A C 1
ATOM 936 O O . PRO A 1 124 ? -6.354 6.229 -10.314 1.00 92.00 124 PRO A O 1
ATOM 939 N N . PHE A 1 125 ? -4.285 6.297 -9.402 1.00 91.50 125 PHE A N 1
ATOM 940 C CA . PHE A 1 125 ? -4.356 7.639 -8.806 1.00 91.50 125 PHE A CA 1
ATOM 941 C C . PHE A 1 125 ? -5.498 7.867 -7.795 1.00 91.50 125 PHE A C 1
ATOM 943 O O . PHE A 1 125 ? -5.820 9.010 -7.477 1.00 91.50 125 PHE A O 1
ATOM 950 N N . ASP A 1 126 ? -6.101 6.808 -7.248 1.00 94.94 126 ASP A N 1
ATOM 951 C CA . ASP A 1 126 ? -7.162 6.918 -6.239 1.00 94.94 126 ASP A CA 1
ATOM 952 C C . ASP A 1 126 ? -6.583 7.106 -4.829 1.00 94.94 126 ASP A C 1
ATOM 954 O O . ASP A 1 126 ? -6.615 6.210 -3.976 1.00 94.94 126 ASP A O 1
ATOM 958 N N . ALA A 1 127 ? -6.024 8.298 -4.610 1.00 94.44 127 ALA A N 1
ATOM 959 C CA . ALA A 1 127 ? -5.447 8.737 -3.343 1.00 94.44 127 ALA A CA 1
ATOM 960 C C . ALA A 1 127 ? -6.475 8.688 -2.207 1.00 94.44 127 ALA A C 1
ATOM 962 O O . ALA A 1 127 ? -6.184 8.195 -1.112 1.00 94.44 127 ALA A O 1
ATOM 963 N N . GLN A 1 128 ? -7.705 9.127 -2.486 1.00 94.81 128 GLN A N 1
ATOM 964 C CA . GLN A 1 128 ? -8.809 9.044 -1.539 1.00 94.81 128 GLN A CA 1
ATOM 965 C C . GLN A 1 128 ? -9.077 7.599 -1.109 1.00 94.81 128 GLN A C 1
ATOM 967 O O . GLN A 1 128 ? -9.118 7.305 0.089 1.00 94.81 128 GLN A O 1
ATOM 972 N N . GLY A 1 129 ? -9.257 6.693 -2.073 1.00 95.75 129 GLY A N 1
ATOM 973 C CA . GLY A 1 129 ? -9.505 5.279 -1.817 1.00 95.75 129 GLY A CA 1
ATOM 974 C C . GLY A 1 129 ? -8.375 4.637 -1.021 1.00 95.75 129 GLY A C 1
ATOM 975 O O . GLY A 1 129 ? -8.645 3.899 -0.074 1.00 95.75 129 GLY A O 1
ATOM 976 N N . ALA A 1 130 ? -7.120 4.977 -1.328 1.00 97.25 130 ALA A N 1
ATOM 977 C CA . ALA A 1 130 ? -5.955 4.449 -0.620 1.00 97.25 130 ALA A CA 1
ATOM 978 C C . ALA A 1 130 ? -5.922 4.898 0.844 1.00 97.25 130 ALA A C 1
ATOM 980 O O . ALA A 1 130 ? -5.719 4.073 1.736 1.00 97.25 130 ALA A O 1
ATOM 981 N N . ALA A 1 131 ? -6.184 6.181 1.107 1.00 96.94 131 ALA A N 1
ATOM 982 C CA . ALA A 1 131 ? -6.230 6.717 2.463 1.00 96.94 131 ALA A CA 1
ATOM 983 C C . ALA A 1 131 ? -7.377 6.104 3.283 1.00 96.94 131 ALA A C 1
ATOM 985 O O . ALA A 1 131 ? -7.164 5.647 4.407 1.00 96.94 131 ALA A O 1
ATOM 986 N N . LEU A 1 132 ? -8.585 6.038 2.713 1.00 96.50 132 LEU A N 1
ATOM 987 C CA . LEU A 1 132 ? -9.751 5.469 3.394 1.00 96.50 132 LEU A CA 1
ATOM 988 C C . LEU A 1 132 ? -9.580 3.972 3.668 1.00 96.50 132 LEU A C 1
ATOM 990 O O . LEU A 1 132 ? -9.917 3.507 4.758 1.00 96.50 132 LEU A O 1
ATOM 994 N N . LEU A 1 133 ? -9.017 3.225 2.717 1.00 97.12 133 LEU A N 1
ATOM 995 C CA . LEU A 1 133 ? -8.704 1.811 2.901 1.00 97.12 133 LEU A CA 1
ATOM 996 C C . LEU A 1 133 ? -7.637 1.610 3.982 1.00 97.12 133 LEU A C 1
ATOM 998 O O . LEU A 1 133 ? -7.758 0.691 4.792 1.00 97.12 133 LEU A O 1
ATOM 1002 N N . ALA A 1 134 ? -6.627 2.482 4.051 1.00 96.81 134 ALA A N 1
ATOM 1003 C CA . ALA A 1 134 ? -5.610 2.404 5.093 1.00 96.81 134 ALA A CA 1
ATOM 1004 C C . ALA A 1 134 ? -6.217 2.574 6.488 1.00 96.81 134 ALA A C 1
ATOM 1006 O O . ALA A 1 134 ? -5.942 1.775 7.383 1.00 96.81 134 ALA A O 1
ATOM 1007 N N . VAL A 1 135 ? -7.102 3.557 6.656 1.00 96.06 135 VAL A N 1
ATOM 1008 C CA . VAL A 1 135 ? -7.807 3.783 7.924 1.00 96.06 135 VAL A CA 1
ATOM 1009 C C . VAL A 1 135 ? -8.764 2.638 8.239 1.00 96.06 135 VAL A C 1
ATOM 1011 O O . VAL A 1 135 ? -8.823 2.195 9.383 1.00 96.06 135 VAL A O 1
ATOM 1014 N N . HIS A 1 136 ? -9.446 2.081 7.237 1.00 95.56 136 HIS A N 1
ATOM 1015 C CA . HIS A 1 136 ? -10.263 0.883 7.422 1.00 95.56 136 HIS A CA 1
ATOM 1016 C C . HIS A 1 136 ? -9.440 -0.306 7.948 1.00 95.56 136 HIS A C 1
ATOM 1018 O O . HIS A 1 136 ? -9.876 -1.004 8.859 1.00 95.56 136 HIS A O 1
ATOM 1024 N N . LEU A 1 137 ? -8.218 -0.509 7.451 1.00 94.25 137 LEU A N 1
ATOM 1025 C CA . LEU A 1 137 ? -7.322 -1.557 7.954 1.00 94.25 137 LEU A CA 1
ATOM 1026 C C . LEU A 1 137 ? -6.824 -1.271 9.379 1.00 94.25 137 LEU A C 1
ATOM 1028 O O . LEU A 1 137 ? -6.604 -2.210 10.148 1.00 94.25 137 LEU A O 1
ATOM 1032 N N . LEU A 1 138 ? -6.699 0.003 9.769 1.00 93.75 138 LEU A N 1
ATOM 1033 C CA . LEU A 1 138 ? -6.424 0.379 11.159 1.00 93.75 138 LEU A CA 1
ATOM 1034 C C . LEU A 1 138 ? -7.585 0.022 12.100 1.00 93.75 138 LEU A C 1
ATOM 1036 O O . LEU A 1 138 ? -7.319 -0.339 13.246 1.00 93.75 138 LEU A O 1
ATOM 1040 N N . VAL A 1 139 ? -8.842 0.013 11.635 1.00 92.88 139 VAL A N 1
ATOM 1041 C CA . VAL A 1 139 ? -10.001 -0.437 12.441 1.00 92.88 139 VAL A CA 1
ATOM 1042 C C . VAL A 1 139 ? -9.804 -1.860 12.960 1.00 92.88 139 VAL A C 1
ATOM 1044 O O . VAL A 1 139 ? -10.118 -2.145 14.115 1.00 92.88 139 VAL A O 1
ATOM 1047 N N . GLY A 1 140 ? -9.218 -2.741 12.142 1.00 87.06 140 GLY A N 1
ATOM 1048 C CA . GLY A 1 140 ? -8.888 -4.110 12.549 1.00 87.06 140 GLY A CA 1
ATOM 1049 C C . GLY A 1 140 ? -7.853 -4.190 13.679 1.00 87.06 140 GLY A C 1
ATOM 1050 O O . GLY A 1 140 ? -7.750 -5.221 14.339 1.00 87.06 140 GLY A O 1
ATOM 1051 N N . ARG A 1 141 ? -7.099 -3.111 13.923 1.00 87.38 141 ARG A N 1
ATOM 1052 C CA . ARG A 1 141 ? -6.121 -2.999 15.016 1.00 87.38 141 ARG A CA 1
ATOM 1053 C C . ARG A 1 141 ? -6.700 -2.308 16.246 1.00 87.38 141 ARG A C 1
ATOM 1055 O O . ARG A 1 141 ? -6.372 -2.706 17.360 1.00 87.38 141 ARG A O 1
ATOM 1062 N N . HIS A 1 142 ? -7.529 -1.279 16.061 1.00 89.38 142 HIS A N 1
ATOM 1063 C CA . HIS A 1 142 ? -8.189 -0.585 17.164 1.00 89.38 142 HIS A CA 1
ATOM 1064 C C . HIS A 1 142 ? -9.560 -0.016 16.745 1.00 89.38 142 HIS A C 1
ATOM 1066 O O . HIS A 1 142 ? -9.652 0.715 15.758 1.00 89.38 142 HIS A O 1
ATOM 1072 N N . PRO A 1 143 ? -10.640 -0.269 17.506 1.00 90.25 143 PRO A N 1
ATOM 1073 C CA . PRO A 1 143 ? -11.993 0.112 17.101 1.00 90.25 143 PRO A CA 1
ATOM 1074 C C . PRO A 1 143 ? -12.225 1.629 17.030 1.00 90.25 143 PRO A C 1
ATOM 1076 O O . PRO A 1 143 ? -13.102 2.058 16.290 1.00 90.25 143 PRO A O 1
ATOM 1079 N N . SER A 1 144 ? -11.426 2.459 17.717 1.00 92.00 144 SER A N 1
ATOM 1080 C CA . SER A 1 144 ? -11.584 3.928 17.668 1.00 92.00 144 SER A CA 1
ATOM 1081 C C . SER A 1 144 ? -11.427 4.521 16.266 1.00 92.00 144 SER A C 1
ATOM 1083 O O . SER A 1 144 ? -11.967 5.590 15.988 1.00 92.00 144 SER A O 1
ATOM 1085 N N . TYR A 1 145 ? -10.705 3.849 15.362 1.00 93.62 145 TYR A N 1
ATOM 1086 C CA . TYR A 1 145 ? -10.605 4.304 13.974 1.00 93.62 145 TYR A CA 1
ATOM 1087 C C . TYR A 1 145 ? -11.931 4.171 13.220 1.00 93.62 145 TYR A C 1
ATOM 1089 O O . TYR A 1 145 ? -12.130 4.882 12.239 1.00 93.62 145 TYR A O 1
ATOM 1097 N N . ALA A 1 146 ? -12.853 3.311 13.673 1.00 93.00 146 ALA A N 1
ATOM 1098 C CA . ALA A 1 146 ? -14.176 3.189 13.068 1.00 93.00 146 ALA A CA 1
ATOM 1099 C C . ALA A 1 146 ? -14.987 4.472 13.269 1.00 93.00 146 ALA A C 1
ATOM 1101 O O . ALA A 1 146 ? -15.609 4.959 12.325 1.00 93.00 146 ALA A O 1
ATOM 1102 N N . ASP A 1 147 ? -14.920 5.051 14.470 1.00 93.75 147 ASP A N 1
ATOM 1103 C CA . ASP A 1 147 ? -15.596 6.307 14.794 1.00 93.75 147 ASP A CA 1
ATOM 1104 C C . ASP A 1 147 ? -15.010 7.466 13.982 1.00 93.75 147 ASP A C 1
ATOM 1106 O O . ASP A 1 147 ? -15.754 8.252 13.395 1.00 93.75 147 ASP A O 1
ATOM 1110 N N . ILE A 1 148 ? -13.676 7.527 13.875 1.00 92.81 148 ILE A N 1
ATOM 1111 C CA . ILE A 1 148 ? -12.961 8.530 13.068 1.00 92.81 148 ILE A CA 1
ATOM 1112 C C . ILE A 1 148 ? -13.362 8.424 11.590 1.00 92.81 148 ILE A C 1
ATOM 1114 O O . ILE A 1 148 ? -13.714 9.427 10.964 1.00 92.81 148 ILE A O 1
ATOM 1118 N N . LEU A 1 149 ? -13.347 7.208 11.036 1.00 93.38 149 LEU A N 1
ATOM 1119 C CA . LEU A 1 149 ? -13.707 6.954 9.643 1.00 93.38 149 LEU A CA 1
ATOM 1120 C C . LEU A 1 149 ? -15.174 7.308 9.369 1.00 93.38 149 LEU A C 1
ATOM 1122 O O . LEU A 1 149 ? -15.471 7.986 8.385 1.00 93.38 149 LEU A O 1
ATOM 1126 N N . SER A 1 150 ? -16.085 6.895 10.252 1.00 92.75 150 SER A N 1
ATOM 1127 C CA . SER A 1 150 ? -17.516 7.194 10.147 1.00 92.75 150 SER A CA 1
ATOM 1128 C C . SER A 1 150 ? -17.781 8.700 10.201 1.00 92.75 150 SER A C 1
ATOM 1130 O O . SER A 1 150 ? -18.460 9.239 9.325 1.00 92.75 150 SER A O 1
ATOM 1132 N N . ALA A 1 151 ? -17.173 9.404 11.161 1.00 92.06 151 ALA A N 1
ATOM 1133 C CA . ALA A 1 151 ? -17.306 10.851 11.303 1.00 92.06 151 ALA A CA 1
ATOM 1134 C C . ALA A 1 151 ? -16.796 11.602 10.063 1.00 92.06 151 ALA A C 1
ATOM 1136 O O . ALA A 1 151 ? -17.448 12.536 9.590 1.00 92.06 151 ALA A O 1
ATOM 1137 N N . PHE A 1 152 ? -15.665 11.176 9.494 1.00 92.44 152 PHE A N 1
ATOM 1138 C CA . PHE A 1 152 ? -15.134 11.765 8.266 1.00 92.44 152 PHE A CA 1
ATOM 1139 C C . PHE A 1 152 ? -16.082 11.574 7.076 1.00 92.44 152 PHE A C 1
ATOM 1141 O O . PHE A 1 152 ? -16.375 12.528 6.353 1.00 92.44 152 PHE A O 1
ATOM 1148 N N . VAL A 1 153 ? -16.595 10.354 6.886 1.00 89.25 153 VAL A N 1
ATOM 1149 C CA . VAL A 1 153 ? -17.527 10.037 5.796 1.00 89.25 153 VAL A CA 1
ATOM 1150 C C . VAL A 1 153 ? -18.819 10.845 5.942 1.00 89.25 153 VAL A C 1
ATOM 1152 O O . VAL A 1 153 ? -19.258 11.469 4.977 1.00 89.25 153 VAL A O 1
ATOM 1155 N N . GLN A 1 154 ? -19.391 10.913 7.147 1.00 90.31 154 GLN A N 1
ATOM 1156 C CA . GLN A 1 154 ? -20.586 11.715 7.427 1.00 90.31 154 GLN A CA 1
ATOM 1157 C C . GLN A 1 154 ? -20.357 13.207 7.163 1.00 90.31 154 GLN A C 1
ATOM 1159 O O . GLN A 1 154 ? -21.179 13.844 6.506 1.00 90.31 154 GLN A O 1
ATOM 1164 N N . LYS A 1 155 ? -19.220 13.762 7.604 1.00 88.69 155 LYS A N 1
ATOM 1165 C CA . LYS A 1 155 ? -18.856 15.160 7.332 1.00 88.69 155 LYS A CA 1
ATOM 1166 C C . LYS A 1 155 ? -18.801 15.445 5.830 1.00 88.69 155 LYS A C 1
ATOM 1168 O O . LYS A 1 155 ? -19.318 16.471 5.397 1.00 88.69 155 LYS A O 1
ATOM 1173 N N . LYS A 1 156 ? -18.226 14.533 5.038 1.00 83.31 156 LYS A N 1
ATOM 1174 C CA . LYS A 1 156 ? -18.143 14.670 3.577 1.00 83.31 156 LYS A CA 1
ATOM 1175 C C . LYS A 1 156 ? -19.524 14.660 2.912 1.00 83.31 156 LYS A C 1
ATOM 1177 O O . LYS A 1 156 ? -19.755 15.446 2.005 1.00 83.31 156 LYS A O 1
ATOM 1182 N N . TYR A 1 157 ? -20.458 13.833 3.386 1.00 77.00 157 TYR A N 1
ATOM 1183 C CA . TYR A 1 157 ? -21.840 13.842 2.881 1.00 77.00 157 TYR A CA 1
ATOM 1184 C C . TYR A 1 157 ? -22.596 15.138 3.201 1.00 77.00 157 TYR A C 1
ATOM 1186 O O . TYR A 1 157 ? -23.440 15.562 2.417 1.00 77.00 157 TYR A O 1
ATOM 1194 N N . LEU A 1 158 ? -22.302 15.768 4.340 1.00 74.75 158 LEU A N 1
ATOM 1195 C CA . LEU A 1 158 ? -22.940 17.018 4.765 1.00 74.75 158 LEU A CA 1
ATOM 1196 C C . LEU A 1 158 ? -22.341 18.267 4.099 1.00 74.75 158 LEU A C 1
ATOM 1198 O O . LEU A 1 158 ? -22.940 19.338 4.165 1.00 74.75 158 LEU A O 1
ATOM 1202 N N . GLN A 1 159 ? -21.177 18.138 3.462 1.00 65.94 159 GLN A N 1
ATOM 1203 C CA . GLN A 1 159 ? -20.505 19.192 2.703 1.00 65.94 159 GLN A CA 1
ATOM 1204 C C . GLN A 1 159 ? -20.328 18.741 1.243 1.00 65.94 159 GLN A C 1
ATOM 1206 O O . GLN A 1 159 ? -19.199 18.445 0.840 1.00 65.94 159 GLN A O 1
ATOM 1211 N N . PRO A 1 160 ? -21.412 18.631 0.447 1.00 56.41 160 PRO A N 1
ATOM 1212 C CA . PRO A 1 160 ? -21.257 18.417 -0.985 1.00 56.41 160 PRO A CA 1
ATOM 1213 C C . PRO A 1 160 ? -20.512 19.618 -1.586 1.00 56.41 160 PRO A C 1
ATOM 1215 O O . PRO A 1 160 ? -20.766 20.759 -1.198 1.00 56.41 160 PRO A O 1
ATOM 1218 N N . ALA A 1 161 ? -19.548 19.312 -2.455 1.00 56.50 161 ALA A N 1
ATOM 1219 C CA . ALA A 1 161 ? -18.645 20.264 -3.099 1.00 56.50 161 ALA A CA 1
ATOM 1220 C C . ALA A 1 161 ? -19.373 21.367 -3.881 1.00 56.50 161 ALA A C 1
ATOM 1222 O O . ALA A 1 161 ? -20.437 21.068 -4.472 1.00 56.50 161 ALA A O 1
#